Protein AF-A0A1X7TYD1-F1 (afdb_monomer_lite)

Secondary structure (DSSP, 8-state):
-HHHHHT-HHHHHHTT-TT--EEEEEPTTSS-EEEEE-TTSS-EEPPPHHHHHHHHHHHHHHHS-SSTTSSEEEEEE-PPPPBTTB-EEEEEEETTT--EEEEEES---HHHHHHHHHH-

Structure (mmCIF, N/CA/C/O backbone):
data_AF-A0A1X7TYD1-F1
#
_entry.id   AF-A0A1X7TYD1-F1
#
loop_
_atom_site.group_PDB
_atom_site.id
_atom_site.type_symbol
_atom_site.label_atom_id
_atom_site.label_alt_id
_atom_site.label_comp_id
_atom_site.label_asym_id
_atom_site.label_entity_id
_atom_site.label_seq_id
_atom_site.pdbx_PDB_ins_code
_atom_site.Cartn_x
_atom_site.Cartn_y
_atom_site.Cartn_z
_atom_site.occupancy
_atom_site.B_iso_or_equiv
_atom_site.auth_seq_id
_atom_site.auth_comp_id
_atom_site.auth_asym_id
_atom_site.auth_atom_id
_atom_site.pdbx_PDB_model_num
ATOM 1 N N . MET A 1 1 ? 13.329 -7.073 -20.274 1.00 73.50 1 MET A N 1
ATOM 2 C CA . MET A 1 1 ? 13.865 -5.697 -20.370 1.00 73.50 1 MET A CA 1
ATOM 3 C C . MET A 1 1 ? 15.158 -5.647 -21.181 1.00 73.50 1 MET A C 1
ATOM 5 O O . MET A 1 1 ? 15.128 -4.986 -22.203 1.00 73.50 1 MET A O 1
ATOM 9 N N . ALA A 1 2 ? 16.230 -6.367 -20.813 1.00 79.62 2 ALA A N 1
ATOM 10 C CA . ALA A 1 2 ? 17.501 -6.372 -21.568 1.00 79.62 2 ALA A CA 1
ATOM 11 C C . ALA A 1 2 ? 17.341 -6.786 -23.048 1.00 79.62 2 ALA A C 1
ATOM 13 O O . ALA A 1 2 ? 17.647 -6.007 -23.936 1.00 79.62 2 ALA A O 1
ATOM 14 N N . VAL A 1 3 ? 16.675 -7.916 -23.316 1.00 81.69 3 VAL A N 1
ATOM 15 C CA . VAL A 1 3 ? 16.327 -8.363 -24.688 1.00 81.69 3 VAL A CA 1
ATOM 16 C C . VAL A 1 3 ? 15.555 -7.299 -25.487 1.00 81.69 3 VAL A C 1
ATOM 18 O O . VAL A 1 3 ? 15.678 -7.190 -26.701 1.00 81.69 3 VAL A O 1
ATOM 21 N N . ALA A 1 4 ? 14.726 -6.504 -24.806 1.00 77.12 4 ALA A N 1
ATOM 22 C CA . ALA A 1 4 ? 13.932 -5.466 -25.454 1.00 77.12 4 ALA A CA 1
ATOM 23 C C . ALA A 1 4 ? 14.749 -4.204 -25.761 1.00 77.12 4 ALA A C 1
ATOM 25 O O . ALA A 1 4 ? 14.320 -3.422 -26.600 1.00 77.12 4 ALA A O 1
ATOM 26 N N . GLN A 1 5 ? 15.888 -3.995 -25.090 1.00 81.62 5 GLN A N 1
ATOM 27 C CA . GLN A 1 5 ? 16.837 -2.934 -25.421 1.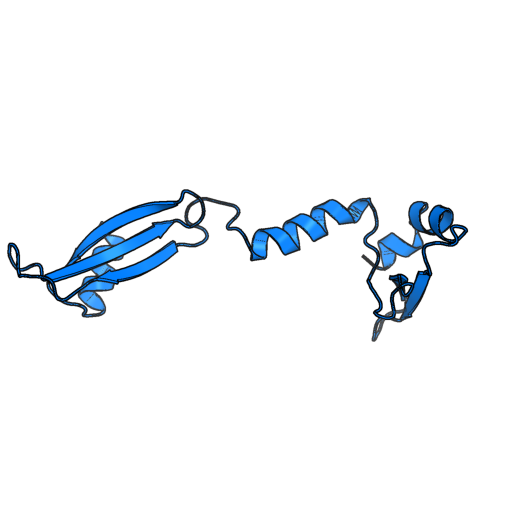00 81.62 5 GLN A CA 1
ATOM 28 C C . GLN A 1 5 ? 17.662 -3.290 -26.662 1.00 81.62 5 GLN A C 1
ATOM 30 O O . GLN A 1 5 ? 17.878 -2.411 -27.489 1.00 81.62 5 GLN A O 1
ATOM 35 N N . ASP A 1 6 ? 18.041 -4.560 -26.836 1.00 79.00 6 ASP A N 1
ATOM 36 C CA . ASP A 1 6 ? 18.852 -5.004 -27.983 1.00 79.00 6 ASP A CA 1
ATOM 37 C C . ASP A 1 6 ? 18.175 -4.738 -29.339 1.00 79.00 6 ASP A C 1
ATOM 39 O O . ASP A 1 6 ? 18.845 -4.450 -30.325 1.00 79.00 6 ASP A O 1
ATOM 43 N N . ASN A 1 7 ? 16.838 -4.749 -29.373 1.00 73.75 7 ASN A N 1
ATOM 44 C CA . ASN A 1 7 ? 16.030 -4.460 -30.563 1.00 73.75 7 ASN A CA 1
ATOM 45 C C . ASN A 1 7 ? 15.343 -3.079 -30.508 1.00 73.75 7 ASN A C 1
ATOM 47 O O . ASN A 1 7 ? 14.305 -2.867 -31.137 1.00 73.75 7 ASN A O 1
ATOM 51 N N . CYS A 1 8 ? 15.860 -2.143 -29.707 1.00 74.31 8 CYS A N 1
ATOM 52 C CA . CYS A 1 8 ? 15.221 -0.850 -29.468 1.00 74.31 8 CYS A CA 1
ATOM 53 C C . CYS A 1 8 ? 15.796 0.259 -30.362 1.00 74.31 8 CYS A C 1
ATOM 55 O O . CYS A 1 8 ? 16.836 0.837 -30.044 1.00 74.31 8 CYS A O 1
ATOM 57 N N . ASN A 1 9 ? 15.072 0.641 -31.422 1.00 77.69 9 ASN A N 1
ATOM 58 C CA . ASN A 1 9 ? 15.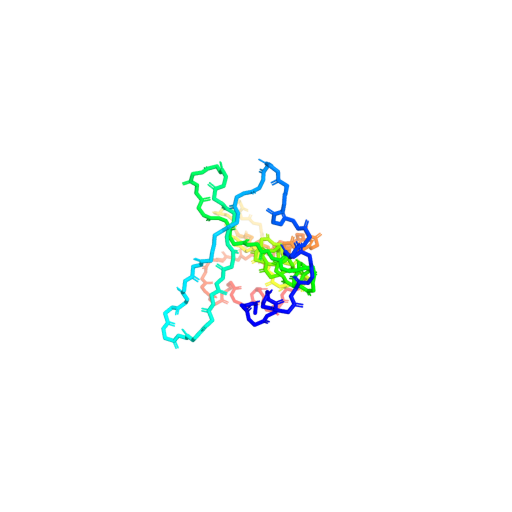462 1.756 -32.306 1.00 77.69 9 ASN A CA 1
ATOM 59 C C . ASN A 1 9 ? 15.670 3.081 -31.554 1.00 77.69 9 ASN A C 1
ATOM 61 O O . ASN A 1 9 ? 16.564 3.844 -31.895 1.00 77.69 9 ASN A O 1
ATOM 65 N N . PHE A 1 10 ? 14.911 3.313 -30.478 1.00 77.19 10 PHE A N 1
ATOM 66 C CA . PHE A 1 10 ? 15.059 4.494 -29.623 1.00 77.19 10 PHE A CA 1
ATOM 67 C C . PHE A 1 10 ? 16.474 4.624 -29.036 1.00 77.19 10 PHE A C 1
ATOM 69 O O . PHE A 1 10 ? 16.996 5.725 -28.934 1.00 77.19 10 PHE A O 1
ATOM 76 N N . LEU A 1 11 ? 17.122 3.511 -28.669 1.00 72.50 11 LEU A N 1
ATOM 77 C CA . LEU A 1 11 ? 18.495 3.572 -28.166 1.00 72.50 11 LEU A CA 1
ATOM 78 C C . LEU A 1 11 ? 19.485 3.892 -29.289 1.00 72.50 11 LEU A C 1
ATOM 80 O O . LEU A 1 11 ? 20.436 4.621 -29.049 1.00 72.50 11 LEU A O 1
ATOM 84 N N . LEU A 1 12 ? 19.244 3.407 -30.510 1.00 69.25 12 LEU A N 1
ATOM 85 C CA . LEU A 1 12 ? 20.080 3.720 -31.674 1.00 69.25 12 LEU A CA 1
ATOM 86 C C . LEU A 1 12 ? 19.993 5.202 -32.072 1.00 69.25 12 LEU A C 1
ATOM 88 O O . LEU A 1 12 ? 20.998 5.782 -32.472 1.00 69.25 12 LEU A O 1
ATOM 92 N N . GLU A 1 13 ? 18.814 5.810 -31.931 1.00 72.12 13 GLU A N 1
ATOM 93 C CA . GLU A 1 13 ? 18.565 7.227 -32.230 1.00 72.12 13 GLU A CA 1
ATOM 94 C C . GLU A 1 13 ? 19.132 8.185 -31.171 1.00 72.12 13 GLU A C 1
ATOM 96 O O . GLU A 1 13 ? 19.491 9.308 -31.508 1.00 72.12 13 GLU A O 1
ATOM 101 N N . GLU A 1 14 ? 19.249 7.753 -29.913 1.00 69.12 14 GLU A N 1
ATOM 102 C CA . GLU A 1 14 ? 19.705 8.584 -28.784 1.00 69.12 14 GLU A CA 1
ATOM 103 C C . GLU A 1 14 ? 21.228 8.541 -28.552 1.00 69.12 14 GLU A C 1
ATOM 105 O O . GLU A 1 14 ? 21.797 9.467 -27.975 1.00 69.12 14 GLU A O 1
ATOM 110 N N . LEU A 1 15 ? 21.921 7.505 -29.041 1.00 65.38 15 LEU A N 1
ATOM 111 C CA . LEU A 1 15 ? 23.391 7.396 -28.986 1.00 65.38 15 LEU A CA 1
ATOM 112 C C . LEU A 1 15 ? 24.176 8.608 -29.552 1.00 65.38 15 LEU A C 1
ATOM 114 O O . LEU A 1 15 ? 25.257 8.883 -29.029 1.00 65.38 15 LEU A O 1
ATOM 118 N N . PRO A 1 16 ? 23.709 9.339 -30.587 1.00 67.25 16 PRO A N 1
ATOM 119 C CA . PRO A 1 16 ? 24.403 10.512 -31.124 1.00 67.25 16 PRO A CA 1
ATOM 120 C C . PRO A 1 16 ? 24.223 11.803 -30.304 1.00 67.25 16 PRO A C 1
ATOM 122 O O . PRO A 1 16 ? 24.888 12.797 -30.599 1.00 67.25 16 PRO A O 1
ATOM 125 N N . HIS A 1 17 ? 23.312 11.848 -29.324 1.00 63.47 17 HIS A N 1
ATOM 126 C CA . HIS A 1 17 ? 22.974 13.092 -28.628 1.00 63.47 17 HIS A CA 1
ATOM 127 C C . HIS A 1 17 ? 23.938 13.395 -27.466 1.00 63.47 17 HIS A C 1
ATOM 129 O O . HIS A 1 17 ? 24.058 12.643 -26.505 1.00 63.47 17 HIS A O 1
ATOM 135 N N . HIS A 1 18 ? 24.587 14.566 -27.515 1.00 62.19 18 HIS A N 1
ATOM 136 C CA . HIS A 1 18 ? 25.629 15.004 -26.567 1.00 62.19 18 HIS A CA 1
ATOM 137 C C . HIS A 1 18 ? 25.201 15.138 -25.090 1.00 62.19 18 HIS A C 1
ATOM 139 O O . HIS A 1 18 ? 26.058 15.334 -24.230 1.00 62.19 18 HIS A O 1
ATOM 145 N N . SER A 1 19 ? 23.905 15.071 -24.776 1.00 72.38 19 SER A N 1
ATOM 146 C CA . SER A 1 19 ? 23.375 15.201 -23.411 1.00 72.38 19 SER A CA 1
ATOM 147 C C . SER A 1 19 ? 23.234 13.874 -22.660 1.00 72.38 19 SER A C 1
ATOM 149 O O . SER A 1 19 ? 23.012 13.889 -21.452 1.00 72.38 19 SER A O 1
ATOM 151 N N . LEU A 1 20 ? 23.338 12.738 -23.350 1.00 78.50 20 LEU A N 1
ATOM 152 C CA . LEU A 1 20 ? 23.076 11.408 -22.807 1.00 78.50 20 LEU A CA 1
ATOM 153 C C . LEU A 1 20 ? 24.301 10.523 -23.057 1.00 78.50 20 LEU A C 1
ATOM 155 O O . LEU A 1 20 ? 24.774 10.415 -24.184 1.00 78.50 20 LEU A O 1
ATOM 159 N N . PHE A 1 21 ? 24.831 9.886 -22.011 1.00 85.25 21 PHE A N 1
ATOM 160 C CA . PHE A 1 21 ? 25.984 8.995 -22.150 1.00 85.25 21 PHE A CA 1
ATOM 161 C C . PHE A 1 21 ? 25.536 7.572 -21.837 1.00 85.25 21 PHE A C 1
ATOM 163 O O . PHE A 1 21 ? 25.386 7.207 -20.673 1.00 85.25 21 PHE A O 1
ATOM 170 N N . LEU A 1 22 ? 25.261 6.784 -22.877 1.00 87.25 22 LEU A N 1
ATOM 171 C CA . LEU A 1 22 ? 24.771 5.415 -22.735 1.00 87.25 22 LEU A CA 1
ATOM 172 C C . LEU A 1 22 ? 25.926 4.425 -22.689 1.00 87.25 22 LEU A C 1
ATOM 174 O O . LEU A 1 22 ? 26.749 4.371 -23.599 1.00 87.25 22 LEU A O 1
ATOM 178 N N . HIS A 1 23 ? 25.940 3.593 -21.653 1.00 87.88 23 HIS A N 1
ATOM 179 C CA . HIS A 1 23 ? 26.920 2.531 -21.494 1.00 87.88 23 HIS A CA 1
ATOM 180 C C . HIS A 1 23 ? 26.224 1.189 -21.211 1.00 87.88 23 HIS A C 1
ATOM 182 O O . HIS A 1 23 ? 25.333 1.138 -20.355 1.00 87.88 23 HIS A O 1
ATOM 188 N N . PRO A 1 24 ? 26.601 0.093 -21.896 1.00 89.31 24 PRO A N 1
ATOM 189 C CA . PRO A 1 24 ? 26.064 -1.234 -21.620 1.00 89.31 24 PRO A CA 1
ATOM 190 C C . PRO A 1 24 ? 26.686 -1.828 -20.348 1.00 89.31 24 PRO A C 1
ATOM 192 O O . PRO A 1 24 ? 27.899 -1.794 -20.149 1.00 89.31 24 PRO A O 1
ATOM 195 N N . PHE A 1 25 ? 25.857 -2.408 -19.485 1.00 90.25 25 PHE A N 1
ATOM 196 C CA . PHE A 1 25 ? 26.270 -3.130 -18.282 1.00 90.25 25 PHE A CA 1
ATOM 197 C C . PHE A 1 25 ? 25.875 -4.605 -18.409 1.00 90.25 25 PHE A C 1
ATOM 199 O O . PHE A 1 25 ? 24.687 -4.893 -18.572 1.00 90.25 25 PHE A O 1
ATOM 206 N N . PRO A 1 26 ? 26.827 -5.554 -18.356 1.00 91.12 26 PRO A N 1
ATOM 207 C CA . PRO A 1 26 ? 26.520 -6.971 -18.501 1.00 91.12 26 PRO A CA 1
ATOM 208 C C . PRO A 1 26 ? 25.716 -7.469 -17.299 1.00 91.12 26 PRO A C 1
ATOM 210 O O . PRO A 1 26 ? 26.047 -7.182 -16.147 1.00 91.12 26 PRO A O 1
ATOM 213 N N . LEU A 1 27 ? 24.661 -8.236 -17.565 1.00 88.00 27 LEU A N 1
ATOM 214 C CA . LEU A 1 27 ? 23.886 -8.871 -16.508 1.00 88.00 27 LEU A CA 1
ATOM 215 C C . LEU A 1 27 ? 24.587 -10.147 -16.015 1.00 88.00 27 LEU A C 1
ATOM 217 O O . LEU A 1 27 ? 25.033 -10.951 -16.841 1.00 88.00 27 LEU A O 1
ATOM 221 N N . PRO A 1 28 ? 24.639 -10.391 -14.692 1.00 89.06 28 PRO A N 1
ATOM 222 C CA . PRO A 1 28 ? 25.173 -11.634 -14.148 1.00 89.06 28 PRO A CA 1
ATOM 223 C C . PRO A 1 28 ? 24.461 -12.851 -14.747 1.00 89.06 28 PRO A C 1
ATOM 225 O O . PRO A 1 28 ? 23.234 -12.884 -14.819 1.00 89.06 28 PRO A O 1
ATOM 228 N N . HIS A 1 29 ? 25.234 -13.857 -15.161 1.00 88.25 29 HIS A N 1
ATOM 229 C CA . HIS A 1 29 ? 24.727 -15.125 -15.706 1.00 88.25 29 HIS A CA 1
ATOM 230 C C . HIS A 1 29 ? 23.861 -15.003 -16.973 1.00 88.25 29 HIS A C 1
ATOM 232 O O . HIS A 1 29 ? 23.076 -15.902 -17.269 1.00 88.25 29 HIS A O 1
ATOM 238 N N . SER A 1 30 ? 24.008 -13.925 -17.748 1.00 86.62 30 SER A N 1
ATOM 239 C CA . SER A 1 30 ? 23.321 -13.777 -19.031 1.00 86.62 30 SER A CA 1
ATOM 240 C C . SER A 1 30 ? 24.257 -13.244 -20.117 1.00 86.62 30 SER A C 1
ATOM 242 O O . SER A 1 30 ? 25.243 -12.574 -19.826 1.00 86.62 30 SER A O 1
ATOM 244 N N . THR A 1 31 ? 23.920 -13.501 -21.379 1.00 88.38 31 THR A N 1
ATOM 245 C CA . THR A 1 31 ? 24.608 -12.919 -22.545 1.00 88.38 31 THR A CA 1
ATOM 246 C C . THR A 1 31 ? 24.132 -11.505 -22.883 1.00 88.38 31 THR A C 1
ATOM 248 O O . THR A 1 31 ? 24.602 -10.929 -23.858 1.00 88.38 31 THR A O 1
ATOM 251 N N . HIS A 1 32 ? 23.182 -10.960 -22.121 1.00 88.19 32 HIS A N 1
ATOM 252 C CA . HIS A 1 32 ? 22.536 -9.684 -22.406 1.00 88.19 32 HIS A CA 1
ATOM 253 C C . HIS A 1 32 ? 23.110 -8.581 -21.514 1.00 88.19 32 HIS A C 1
ATOM 255 O O . HIS A 1 32 ? 23.482 -8.809 -20.357 1.00 88.19 32 HIS A O 1
ATOM 261 N N . SER A 1 33 ? 23.136 -7.362 -22.043 1.00 89.31 33 SER A N 1
ATOM 262 C CA . SER A 1 33 ? 23.493 -6.159 -21.293 1.00 89.31 33 SER A CA 1
ATOM 263 C C . SER A 1 33 ? 22.283 -5.261 -21.088 1.00 89.31 33 SER A C 1
ATOM 265 O O . SER A 1 33 ? 21.348 -5.280 -21.884 1.00 89.31 33 SER A O 1
ATOM 267 N N . ILE A 1 34 ? 22.314 -4.452 -20.031 1.00 89.62 34 ILE A N 1
ATOM 268 C CA . ILE A 1 34 ? 21.386 -3.339 -19.859 1.00 89.62 34 ILE A CA 1
ATOM 269 C C . ILE A 1 34 ? 22.099 -2.034 -20.192 1.00 89.62 34 ILE A C 1
ATOM 271 O O . ILE A 1 34 ? 23.150 -1.740 -19.629 1.00 89.62 34 ILE A O 1
ATOM 275 N N . PHE A 1 35 ? 21.516 -1.229 -21.073 1.00 90.75 35 PHE A N 1
ATOM 276 C CA . PHE A 1 35 ? 21.972 0.133 -21.319 1.00 90.75 35 PHE A CA 1
ATOM 277 C C . PHE A 1 35 ? 21.573 1.044 -20.161 1.00 90.75 35 PHE A C 1
ATOM 279 O O . PHE A 1 35 ? 20.394 1.126 -19.793 1.00 90.75 35 PHE A O 1
ATOM 286 N N . CYS A 1 36 ? 22.563 1.749 -19.623 1.00 90.75 36 CYS A N 1
ATOM 287 C CA . CYS A 1 36 ? 22.399 2.740 -18.573 1.00 90.75 36 CYS A CA 1
ATOM 288 C C . CYS A 1 36 ? 22.912 4.103 -19.040 1.00 90.75 36 CYS A C 1
ATOM 290 O O . CYS A 1 36 ? 23.984 4.189 -19.634 1.00 90.75 36 CYS A O 1
ATOM 292 N N . ASP A 1 37 ? 22.184 5.165 -18.709 1.00 89.81 37 ASP A N 1
ATOM 293 C CA . ASP A 1 37 ? 22.685 6.533 -18.775 1.00 89.81 37 ASP A CA 1
ATOM 294 C C . ASP A 1 37 ? 23.616 6.793 -17.585 1.00 89.81 37 ASP A C 1
ATOM 296 O O . ASP A 1 37 ? 23.250 6.580 -16.429 1.00 89.81 37 ASP A O 1
ATOM 300 N N . VAL A 1 38 ? 24.830 7.241 -17.871 1.00 89.06 38 VAL A N 1
ATOM 301 C CA . VAL A 1 38 ? 25.886 7.532 -16.889 1.00 89.06 38 VAL A CA 1
ATOM 302 C C . VAL A 1 38 ? 26.283 9.011 -16.888 1.00 89.06 38 VAL A C 1
ATOM 304 O O . VAL A 1 38 ? 27.209 9.403 -16.179 1.00 89.06 38 VAL A O 1
ATOM 307 N N . SER A 1 39 ? 25.550 9.858 -17.617 1.00 87.25 39 SER A N 1
ATOM 308 C CA . SER A 1 39 ? 25.831 11.293 -17.762 1.00 87.25 39 SER A CA 1
ATOM 309 C C . SER A 1 39 ? 25.948 12.057 -16.434 1.00 87.25 39 SER A C 1
ATOM 311 O O . SER A 1 39 ? 26.676 13.043 -16.370 1.00 87.25 39 SER A O 1
ATOM 313 N N . HIS A 1 40 ? 25.269 11.627 -15.358 1.00 83.31 40 HIS A N 1
ATOM 314 C CA . HIS A 1 40 ? 25.321 12.310 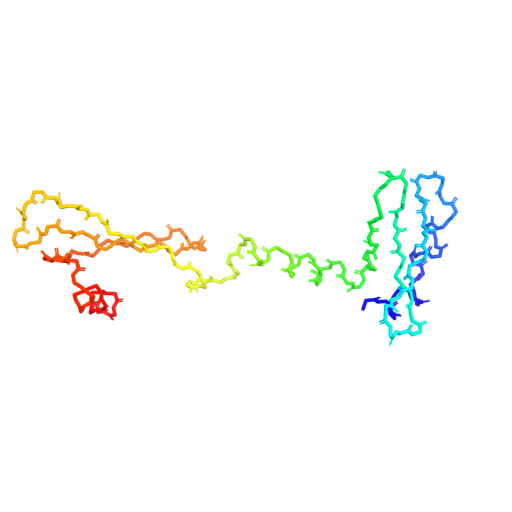-14.050 1.00 83.31 40 HIS A CA 1
ATOM 315 C C . HIS A 1 40 ? 26.018 11.478 -12.952 1.00 83.31 40 HIS A C 1
ATOM 317 O O . HIS A 1 40 ? 25.618 11.525 -11.788 1.00 83.31 40 HIS A O 1
ATOM 323 N N . GLY A 1 41 ? 27.009 10.653 -13.303 1.00 83.12 41 GLY A N 1
ATOM 324 C CA . GLY A 1 41 ? 27.879 9.951 -12.342 1.00 83.12 41 GLY A CA 1
ATOM 325 C C . GLY A 1 41 ? 27.261 8.749 -11.611 1.00 83.12 41 GLY A C 1
ATOM 326 O O . GLY A 1 41 ? 27.982 7.992 -10.969 1.00 83.12 41 GLY A O 1
ATOM 327 N N . THR A 1 42 ? 25.951 8.528 -11.738 1.00 87.75 42 THR A N 1
ATOM 328 C CA . THR A 1 42 ? 25.251 7.323 -11.265 1.00 87.75 42 THR A CA 1
ATOM 329 C C . THR A 1 42 ? 24.616 6.601 -12.455 1.00 87.75 42 THR A C 1
ATOM 331 O O . THR A 1 42 ? 23.858 7.239 -13.191 1.00 87.75 42 THR A O 1
ATOM 334 N N . PRO A 1 43 ? 24.901 5.300 -12.672 1.00 90.62 43 PRO A N 1
ATOM 335 C CA . PRO A 1 43 ? 24.277 4.539 -13.750 1.00 90.62 43 PRO A CA 1
ATOM 336 C C . PRO A 1 43 ? 22.759 4.438 -13.560 1.00 90.62 43 PRO A C 1
ATOM 338 O O . PRO A 1 43 ? 22.285 3.927 -12.546 1.00 90.62 43 PRO A O 1
ATOM 341 N N . ARG A 1 44 ? 21.995 4.902 -14.551 1.00 90.25 44 ARG A N 1
ATOM 342 C CA . ARG A 1 44 ? 20.529 4.841 -14.587 1.00 90.25 44 ARG A CA 1
ATOM 343 C C . ARG A 1 44 ? 20.063 3.944 -15.731 1.00 90.25 44 ARG A C 1
ATOM 345 O O . ARG A 1 44 ? 20.219 4.338 -16.886 1.00 90.25 44 ARG A O 1
ATOM 352 N N . PRO A 1 45 ? 19.478 2.767 -15.453 1.00 91.19 45 PRO A N 1
ATOM 353 C CA . PRO A 1 45 ? 18.941 1.897 -16.494 1.00 91.19 45 PRO A CA 1
ATOM 354 C C . PRO A 1 45 ? 17.913 2.622 -17.366 1.00 91.19 45 PRO A C 1
ATOM 356 O O . PRO A 1 45 ? 16.957 3.209 -16.855 1.00 91.19 45 PRO A O 1
ATOM 359 N N . VAL A 1 46 ? 18.085 2.567 -18.686 1.00 89.44 46 VAL A N 1
ATOM 360 C CA . VAL A 1 46 ? 17.147 3.193 -19.624 1.00 89.44 46 VAL A CA 1
ATOM 361 C C . VAL A 1 46 ? 15.992 2.245 -19.906 1.00 89.44 46 VAL A C 1
ATOM 363 O O . VAL A 1 46 ? 16.189 1.130 -20.370 1.00 89.44 46 VAL A O 1
ATOM 366 N N . VAL A 1 47 ? 14.755 2.672 -19.683 1.00 90.44 47 VAL A N 1
ATOM 367 C CA . VAL A 1 47 ? 13.592 1.818 -19.956 1.00 90.44 47 VAL A CA 1
ATOM 368 C C . VAL A 1 47 ? 13.140 1.992 -21.417 1.00 90.44 47 VAL A C 1
ATOM 370 O O . VAL A 1 47 ? 12.765 3.111 -21.796 1.00 90.44 47 VAL A O 1
ATOM 373 N N . PRO A 1 48 ? 13.126 0.921 -22.246 1.00 89.25 48 PRO A N 1
ATOM 374 C CA . PRO A 1 48 ? 12.570 0.971 -23.601 1.00 89.25 48 PRO A CA 1
ATOM 375 C C . PRO A 1 48 ? 11.131 1.492 -23.611 1.00 89.25 48 PRO A C 1
ATOM 377 O O . PRO A 1 48 ? 10.382 1.162 -22.687 1.00 89.25 48 PRO A O 1
ATOM 380 N N . PRO A 1 49 ? 10.688 2.223 -24.654 1.00 87.50 49 PRO A N 1
ATOM 381 C CA . PRO A 1 49 ? 9.320 2.740 -24.742 1.00 87.50 49 PRO A CA 1
ATOM 382 C C . PRO A 1 49 ? 8.238 1.683 -24.476 1.00 87.50 49 PRO A C 1
ATOM 384 O O . PRO A 1 49 ? 7.295 1.947 -23.734 1.00 87.50 49 PRO A O 1
ATOM 387 N N . THR A 1 50 ? 8.434 0.463 -24.983 1.00 88.00 50 THR A N 1
ATOM 388 C CA . THR A 1 50 ? 7.539 -0.691 -24.785 1.00 88.00 50 THR A CA 1
ATOM 389 C C . THR A 1 50 ? 7.393 -1.123 -23.322 1.00 88.00 50 THR A C 1
ATOM 391 O O . THR A 1 50 ? 6.366 -1.683 -22.954 1.00 88.00 50 THR A O 1
ATOM 394 N N . PHE A 1 51 ? 8.383 -0.840 -22.471 1.00 89.06 51 PHE A N 1
ATOM 395 C CA . PHE A 1 51 ? 8.393 -1.198 -21.049 1.00 89.06 51 PHE A CA 1
ATOM 396 C C . PHE A 1 51 ? 8.130 -0.014 -20.114 1.00 89.06 51 PHE A C 1
ATOM 398 O O . PHE A 1 51 ? 7.914 -0.240 -18.926 1.00 89.06 51 PHE A O 1
ATOM 405 N N . ARG A 1 52 ? 8.120 1.236 -20.605 1.00 91.12 52 ARG A N 1
ATOM 406 C CA . ARG A 1 52 ? 7.963 2.431 -19.749 1.00 91.12 52 ARG A CA 1
ATOM 407 C C . ARG A 1 52 ? 6.704 2.364 -18.898 1.00 91.12 52 ARG A C 1
ATOM 409 O O . ARG A 1 52 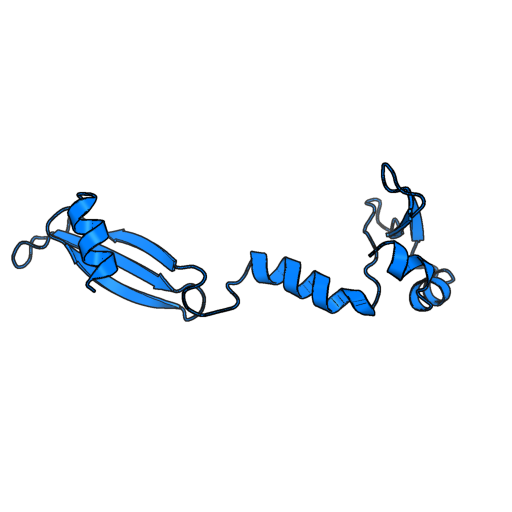? 6.774 2.627 -17.703 1.00 91.12 52 ARG A O 1
ATOM 416 N N . ARG A 1 53 ? 5.579 1.970 -19.501 1.00 90.25 53 ARG A N 1
ATOM 417 C CA . ARG A 1 53 ? 4.307 1.851 -18.785 1.00 90.25 53 ARG A CA 1
ATOM 418 C C . ARG A 1 53 ? 4.353 0.747 -17.731 1.00 90.25 53 ARG A C 1
ATOM 420 O O . ARG A 1 53 ? 4.053 1.017 -16.580 1.00 90.25 53 ARG A O 1
ATOM 427 N N . ALA A 1 54 ? 4.830 -0.442 -18.097 1.00 90.31 54 ALA A N 1
ATOM 428 C CA . ALA A 1 54 ? 4.942 -1.569 -17.172 1.00 90.31 54 ALA A CA 1
ATOM 429 C C . ALA A 1 54 ? 5.865 -1.270 -15.979 1.00 90.31 54 ALA A C 1
ATOM 431 O O . ALA A 1 54 ? 5.539 -1.616 -14.851 1.00 90.31 54 ALA A O 1
ATOM 432 N N . VAL A 1 55 ? 7.003 -0.603 -16.208 1.00 89.81 55 VAL A N 1
ATOM 433 C CA . VAL A 1 55 ? 7.910 -0.187 -15.126 1.00 89.81 55 VAL A CA 1
ATOM 434 C C . VAL A 1 55 ? 7.276 0.900 -14.262 1.00 89.81 55 VAL A C 1
ATOM 436 O O . VAL A 1 55 ? 7.399 0.839 -13.044 1.00 89.81 55 VAL A O 1
ATOM 439 N N . PHE A 1 56 ? 6.593 1.876 -14.869 1.00 88.25 56 PHE A N 1
ATOM 440 C CA . PHE A 1 56 ? 5.872 2.902 -14.119 1.00 88.25 56 PHE A CA 1
ATOM 441 C C . PHE A 1 56 ? 4.807 2.277 -13.221 1.00 88.25 56 PHE A C 1
ATOM 443 O O . PHE A 1 56 ? 4.836 2.523 -12.025 1.00 88.25 56 PHE A O 1
ATOM 450 N N . ASP A 1 57 ? 3.924 1.442 -13.770 1.00 84.94 57 ASP A N 1
ATOM 451 C CA . ASP A 1 57 ? 2.851 0.801 -13.008 1.00 84.94 57 ASP A CA 1
ATOM 452 C C . ASP A 1 57 ? 3.439 -0.093 -11.897 1.00 84.94 57 ASP A C 1
ATOM 454 O O . ASP A 1 57 ? 3.017 -0.003 -10.749 1.00 84.94 57 ASP A O 1
ATOM 458 N N . ALA A 1 58 ? 4.502 -0.856 -12.185 1.00 85.56 58 ALA A N 1
ATOM 459 C CA . ALA A 1 58 ? 5.174 -1.694 -11.189 1.00 85.56 58 ALA A CA 1
ATOM 460 C C . ALA A 1 58 ? 5.840 -0.906 -10.052 1.00 85.56 58 ALA A C 1
ATOM 462 O O . ALA A 1 58 ? 5.948 -1.429 -8.953 1.00 85.56 58 ALA A O 1
ATOM 463 N N . LEU A 1 59 ? 6.318 0.319 -10.290 1.00 85.44 59 LEU A N 1
ATOM 464 C CA . LEU A 1 59 ? 6.900 1.170 -9.244 1.00 85.44 59 LEU A CA 1
ATOM 465 C C . LEU A 1 59 ? 5.834 2.010 -8.529 1.00 85.44 59 LEU A C 1
ATOM 467 O O . LEU A 1 59 ? 5.925 2.242 -7.323 1.00 85.44 59 LEU A O 1
ATOM 471 N N . HIS A 1 60 ? 4.827 2.469 -9.267 1.00 80.88 60 HIS A N 1
ATOM 472 C CA . HIS A 1 60 ? 3.750 3.307 -8.759 1.00 80.88 60 HIS A CA 1
ATOM 473 C C . HIS A 1 60 ? 2.786 2.514 -7.873 1.00 80.88 60 HIS A C 1
ATOM 475 O O . HIS A 1 60 ? 2.473 2.984 -6.778 1.00 80.88 60 HIS A O 1
ATOM 481 N N . GLY A 1 61 ? 2.413 1.295 -8.279 1.00 70.81 61 GLY A N 1
ATOM 482 C CA . GLY A 1 61 ? 1.554 0.392 -7.504 1.00 70.81 61 GLY A CA 1
ATOM 483 C C . GLY A 1 61 ? 2.168 -0.037 -6.165 1.00 70.81 61 GLY A C 1
ATOM 484 O O . GLY A 1 61 ? 1.461 -0.323 -5.206 1.00 70.81 61 GLY A O 1
ATOM 485 N N . LEU A 1 62 ? 3.500 0.020 -6.018 1.00 74.50 62 LEU A N 1
ATOM 486 C CA . LEU A 1 62 ? 4.135 -0.165 -4.701 1.00 74.50 62 LEU A CA 1
ATOM 487 C C . LEU A 1 62 ? 3.809 0.982 -3.736 1.00 74.50 62 LEU A C 1
ATOM 489 O O . LEU A 1 62 ? 3.785 0.796 -2.521 1.00 74.50 62 LEU A O 1
ATOM 493 N N . SER A 1 63 ? 3.605 2.188 -4.265 1.00 73.69 63 SER A N 1
ATOM 494 C CA . SER A 1 63 ? 3.401 3.400 -3.469 1.00 73.69 63 SER A CA 1
ATOM 495 C C . SER A 1 63 ? 1.930 3.759 -3.295 1.00 73.69 63 SER A C 1
ATOM 497 O O . SER A 1 63 ? 1.594 4.440 -2.321 1.00 73.69 63 SER A O 1
ATOM 499 N N . HIS A 1 64 ? 1.047 3.297 -4.178 1.00 71.88 64 HIS A N 1
ATOM 500 C CA . HIS A 1 64 ? -0.385 3.585 -4.170 1.00 71.88 64 HIS A CA 1
ATOM 501 C C . HIS A 1 64 ? -1.166 2.282 -4.350 1.00 71.88 64 HIS A C 1
ATOM 503 O O . HIS A 1 64 ? -0.844 1.539 -5.264 1.00 71.88 64 HIS A O 1
ATOM 509 N N . PRO A 1 65 ? -2.165 1.984 -3.498 1.00 78.81 65 PRO A N 1
ATOM 510 C CA . PRO A 1 65 ? -2.995 0.809 -3.714 1.00 78.81 65 PRO A CA 1
ATOM 511 C C . PRO A 1 65 ? -3.773 1.027 -5.012 1.00 78.81 65 PRO A C 1
ATOM 513 O O . PRO A 1 65 ? -4.356 2.096 -5.196 1.00 78.81 65 PRO A O 1
ATOM 516 N N . ASP A 1 66 ? -3.779 0.042 -5.901 1.00 81.94 66 ASP A N 1
ATOM 517 C CA . ASP A 1 66 ? -4.390 0.183 -7.230 1.00 81.94 66 ASP A CA 1
ATOM 518 C C . ASP A 1 66 ? -5.889 -0.170 -7.227 1.00 81.94 66 ASP A C 1
ATOM 520 O O . ASP A 1 66 ? -6.587 -0.013 -8.232 1.00 81.94 66 ASP A O 1
ATOM 524 N N . SER A 1 67 ? -6.416 -0.638 -6.089 1.00 87.38 67 SER A N 1
ATOM 525 C CA . SER A 1 67 ? -7.828 -0.980 -5.926 1.00 87.38 67 SER A CA 1
ATOM 526 C C . SER A 1 67 ? -8.340 -0.775 -4.495 1.00 87.38 67 SER A C 1
ATOM 528 O O . SER A 1 67 ? -7.575 -0.566 -3.552 1.00 87.38 67 SER A O 1
ATOM 530 N N . ARG A 1 68 ? -9.671 -0.805 -4.338 1.00 90.25 68 ARG A N 1
ATOM 531 C CA . ARG A 1 68 ? -10.345 -0.715 -3.032 1.00 90.25 68 ARG A CA 1
ATOM 532 C C . ARG A 1 68 ? -9.946 -1.904 -2.161 1.00 90.25 68 ARG A C 1
ATOM 534 O O . ARG A 1 68 ? -9.982 -3.029 -2.648 1.00 90.25 68 ARG A O 1
ATOM 541 N N . PHE A 1 69 ? -9.656 -1.654 -0.886 1.00 89.00 69 PHE A N 1
ATOM 542 C CA . PHE A 1 69 ? -9.310 -2.676 0.111 1.00 89.00 69 PHE A CA 1
ATOM 543 C C . PHE A 1 69 ? -8.001 -3.439 -0.150 1.00 89.00 69 PHE A C 1
ATOM 545 O O . PHE A 1 69 ? -7.711 -4.400 0.555 1.00 89.00 69 PHE A O 1
ATOM 552 N N . ASP A 1 70 ? -7.179 -2.992 -1.102 1.00 90.56 70 ASP A N 1
ATOM 553 C CA . ASP A 1 70 ? -5.839 -3.545 -1.339 1.00 90.56 70 ASP A CA 1
ATOM 554 C C . ASP A 1 70 ? -4.888 -3.242 -0.163 1.00 90.56 70 ASP A C 1
ATOM 556 O O . ASP A 1 70 ? -4.091 -4.074 0.260 1.00 90.56 70 ASP A O 1
ATOM 560 N N . HIS A 1 71 ? -5.046 -2.064 0.450 1.00 91.06 71 HIS A N 1
ATOM 561 C CA . HIS A 1 71 ? -4.381 -1.703 1.699 1.00 91.06 71 HIS A CA 1
ATOM 562 C C . HIS A 1 71 ? -5.339 -0.985 2.647 1.00 91.06 71 HIS A C 1
ATOM 564 O O . HIS A 1 71 ? -5.839 0.100 2.339 1.00 91.06 71 HIS A O 1
ATOM 570 N N . VAL A 1 72 ? -5.510 -1.553 3.842 1.00 93.38 72 VAL A N 1
ATOM 571 C CA . VAL A 1 72 ? -6.275 -0.956 4.940 1.00 93.38 72 VAL A CA 1
ATOM 572 C C . VAL A 1 72 ? -5.331 -0.613 6.087 1.00 93.38 72 VAL A C 1
ATOM 574 O O . VAL A 1 72 ? -4.584 -1.456 6.579 1.00 93.38 72 VAL A O 1
ATOM 577 N N . ASN A 1 73 ? -5.371 0.642 6.519 1.00 95.06 73 ASN A N 1
ATOM 578 C CA . ASN A 1 73 ? -4.706 1.104 7.727 1.00 95.06 73 ASN A CA 1
ATOM 579 C C . ASN A 1 73 ? -5.664 0.913 8.904 1.00 95.06 73 ASN A C 1
ATOM 581 O O . ASN A 1 73 ? -6.695 1.580 8.949 1.00 95.06 73 ASN A O 1
ATOM 585 N N . ALA A 1 74 ? -5.327 0.026 9.837 1.00 96.06 74 ALA A N 1
ATOM 586 C CA . ALA A 1 74 ? -6.111 -0.202 11.045 1.00 96.06 74 ALA A CA 1
ATOM 587 C C . ALA A 1 74 ? -5.357 0.280 12.289 1.00 96.06 74 ALA A C 1
ATOM 589 O O . ALA A 1 74 ? -4.142 0.097 12.379 1.00 96.06 74 ALA A O 1
ATOM 590 N N . ASP A 1 75 ? -6.073 0.879 13.236 1.00 97.44 75 ASP A N 1
ATOM 591 C CA . ASP A 1 75 ? -5.524 1.328 14.515 1.00 97.44 75 ASP A CA 1
ATOM 592 C C . ASP A 1 75 ? -6.564 1.214 15.641 1.00 97.44 75 ASP A C 1
ATOM 594 O O . ASP A 1 75 ? -7.763 1.077 15.396 1.00 97.44 75 ASP A O 1
ATOM 598 N N . ILE A 1 76 ? -6.113 1.248 16.894 1.00 97.75 76 ILE A N 1
ATOM 599 C CA . ILE A 1 76 ? -6.979 1.216 18.073 1.00 97.75 76 ILE A CA 1
ATOM 600 C C . ILE A 1 76 ? -6.872 2.544 18.814 1.00 97.75 76 ILE A C 1
ATOM 602 O O . ILE A 1 76 ? -5.817 2.918 19.318 1.00 97.75 76 ILE A O 1
ATOM 606 N N . VAL A 1 77 ? -8.006 3.221 18.973 1.00 97.56 77 VAL A N 1
ATOM 607 C CA . VAL A 1 77 ? -8.115 4.439 19.777 1.00 97.56 77 VAL A CA 1
ATOM 608 C C . VAL A 1 77 ? -8.654 4.090 21.159 1.00 97.56 77 VAL A C 1
ATOM 610 O O . VAL A 1 77 ? -9.723 3.495 21.277 1.00 97.56 77 VAL A O 1
ATOM 613 N N . GLY A 1 78 ? -7.956 4.503 22.217 1.00 95.69 78 GLY A N 1
ATOM 614 C CA . GLY A 1 78 ? -8.446 4.428 23.593 1.00 95.69 78 GLY A CA 1
ATOM 615 C C . GLY A 1 78 ? -7.342 4.188 24.629 1.00 95.69 78 GLY A C 1
ATOM 616 O O . GLY A 1 78 ? -6.166 4.132 24.273 1.00 95.69 78 GLY A O 1
ATOM 617 N N . PRO A 1 79 ? -7.708 4.043 25.916 1.00 95.31 79 PRO A N 1
ATOM 618 C CA . PRO A 1 79 ? -9.077 4.005 26.435 1.00 95.31 79 PRO A CA 1
ATOM 619 C C . PRO A 1 79 ? -9.751 5.387 26.475 1.00 95.31 79 PRO A C 1
ATOM 621 O O . PRO A 1 79 ? -9.181 6.367 26.946 1.00 95.31 79 PRO A O 1
ATOM 624 N N . LEU A 1 80 ? -10.992 5.447 26.002 1.00 96.06 80 LEU A N 1
ATOM 625 C CA . LEU A 1 80 ? -11.884 6.604 26.040 1.00 96.06 80 LEU A CA 1
ATOM 626 C C . LEU A 1 80 ? -12.803 6.541 27.276 1.00 96.06 80 LEU A C 1
ATOM 628 O O . LEU A 1 80 ? -12.943 5.470 27.884 1.00 96.06 80 LEU A O 1
ATOM 632 N N . PRO A 1 81 ? -13.458 7.657 27.659 1.00 97.12 81 PRO A N 1
ATOM 633 C CA . PRO A 1 81 ? -14.513 7.623 28.664 1.00 97.12 81 PRO A CA 1
ATOM 634 C C . PRO A 1 81 ? -15.545 6.538 28.322 1.00 97.12 81 PRO A C 1
ATOM 636 O O . PRO A 1 81 ? -16.004 6.483 27.179 1.00 97.12 81 PRO A O 1
ATOM 639 N N . PRO A 1 82 ? -15.897 5.656 29.273 1.00 93.31 82 PRO A N 1
ATOM 640 C CA . PRO A 1 82 ? -16.766 4.530 28.984 1.00 93.31 82 PRO A CA 1
ATOM 641 C C . PRO A 1 82 ? -18.152 5.012 28.567 1.00 93.31 82 PRO A C 1
ATOM 643 O O . PRO A 1 82 ? -18.799 5.778 29.281 1.00 93.31 82 PRO A O 1
ATOM 646 N N . PHE A 1 83 ? -18.630 4.496 27.440 1.00 92.00 83 PHE A N 1
ATOM 647 C CA . PHE A 1 83 ? -19.987 4.717 26.965 1.00 92.00 83 PHE A CA 1
ATOM 648 C C . PHE A 1 83 ? -20.610 3.368 26.619 1.00 92.00 83 PHE A C 1
ATOM 650 O O . PHE A 1 83 ? -20.113 2.648 25.761 1.00 92.00 83 PHE A O 1
ATOM 657 N N . GLN A 1 84 ? -21.671 2.992 27.338 1.00 93.75 84 GLN A N 1
ATOM 658 C CA . GLN A 1 84 ? -22.360 1.701 27.169 1.00 93.75 84 GLN A CA 1
ATOM 659 C C . GLN A 1 84 ? -21.435 0.465 27.232 1.00 93.75 84 GLN A C 1
ATOM 661 O O . GLN A 1 84 ? -21.677 -0.538 26.574 1.00 93.75 84 GLN A O 1
ATOM 666 N N . GLY A 1 85 ? -20.361 0.527 28.026 1.00 92.75 85 GLY A N 1
ATOM 667 C CA . GLY A 1 85 ? -19.387 -0.566 28.148 1.00 92.75 85 GLY A CA 1
ATOM 668 C C . GLY A 1 85 ? -18.283 -0.571 27.083 1.00 92.75 85 GLY A C 1
ATOM 669 O O . GLY A 1 85 ? -17.309 -1.304 27.238 1.00 92.75 85 GLY A O 1
ATOM 670 N N . TYR A 1 86 ? -18.369 0.290 26.067 1.00 95.88 86 TYR A N 1
ATOM 671 C CA . TYR A 1 86 ? -17.318 0.491 25.073 1.00 95.88 86 TYR A CA 1
ATOM 672 C C . TYR A 1 86 ? -16.307 1.532 25.556 1.00 95.88 86 TYR A C 1
ATOM 674 O O . TYR A 1 86 ? -16.674 2.565 26.123 1.00 95.88 86 TYR A O 1
ATOM 682 N N . ARG A 1 87 ? -15.020 1.240 25.354 1.00 97.12 87 ARG A N 1
ATOM 683 C CA . ARG A 1 87 ? -13.894 2.100 25.767 1.00 97.12 87 ARG A CA 1
ATOM 684 C C . ARG A 1 87 ? -12.846 2.288 24.682 1.00 97.12 87 ARG A C 1
ATOM 686 O O . ARG A 1 87 ? -11.958 3.115 24.852 1.00 97.12 87 ARG A O 1
ATOM 693 N N . TYR A 1 88 ? -12.931 1.536 23.597 1.00 97.88 88 TYR A N 1
ATOM 694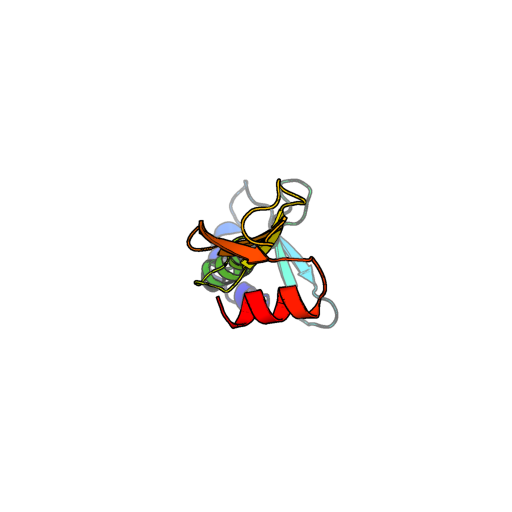 C CA . TYR A 1 88 ? -11.984 1.592 22.499 1.00 97.88 88 TYR A CA 1
ATOM 695 C C . TYR A 1 88 ? -12.738 1.716 21.178 1.00 97.88 88 TYR A C 1
ATOM 697 O O . TYR A 1 88 ? -13.906 1.336 21.091 1.00 97.88 88 TYR A O 1
ATOM 705 N N . LEU A 1 89 ? -12.071 2.241 20.158 1.00 97.31 89 LEU A N 1
ATOM 706 C CA . LEU A 1 89 ? -12.536 2.208 18.775 1.00 97.31 89 LEU A CA 1
ATOM 707 C C . LEU A 1 89 ? -11.481 1.491 17.937 1.00 97.31 89 LEU A C 1
ATOM 709 O O . LEU A 1 89 ? -10.313 1.870 17.992 1.00 97.31 89 LEU A O 1
ATOM 713 N N . LEU A 1 90 ? -11.884 0.491 17.160 1.00 97.81 90 LEU A N 1
ATOM 714 C CA . LEU A 1 90 ? -11.093 0.007 16.036 1.00 97.81 90 LEU A CA 1
ATOM 715 C C . LEU A 1 90 ? -11.355 0.951 14.871 1.00 97.81 90 LEU A C 1
ATOM 717 O O . LEU A 1 90 ? -12.481 1.036 14.387 1.00 97.81 90 LEU A O 1
ATOM 721 N N . THR A 1 91 ? -10.337 1.679 14.440 1.00 97.44 91 THR A N 1
ATOM 722 C CA . THR A 1 91 ? -10.410 2.509 13.245 1.00 97.44 91 THR A CA 1
ATOM 723 C C . THR A 1 91 ? -9.803 1.748 12.078 1.00 97.44 91 THR A C 1
ATOM 725 O O . THR A 1 91 ? -8.769 1.105 12.218 1.00 97.44 91 THR A O 1
ATOM 728 N N . CYS A 1 92 ? -10.464 1.785 10.929 1.00 96.88 92 CYS A N 1
ATOM 729 C CA . CYS A 1 92 ? -10.012 1.185 9.681 1.00 96.88 92 CYS A CA 1
ATOM 730 C C . CYS A 1 92 ? -10.148 2.228 8.576 1.00 96.88 92 CYS A C 1
ATOM 732 O O . CYS A 1 92 ? -11.184 2.873 8.449 1.00 96.88 92 CYS A O 1
ATOM 734 N N . ILE A 1 93 ? -9.096 2.428 7.787 1.00 96.38 93 ILE A N 1
ATOM 735 C CA . ILE A 1 93 ? -9.104 3.368 6.668 1.00 96.38 93 ILE A CA 1
ATOM 736 C C . ILE A 1 93 ? -8.614 2.646 5.420 1.00 96.38 93 ILE A C 1
ATOM 738 O O . ILE A 1 93 ? -7.453 2.239 5.355 1.00 96.38 93 ILE A O 1
ATOM 742 N N . ASP A 1 94 ? -9.474 2.531 4.408 1.00 94.38 94 ASP A N 1
ATOM 743 C CA . ASP A 1 94 ? -9.052 2.065 3.086 1.00 94.38 94 ASP A CA 1
ATOM 744 C C . ASP A 1 94 ? -8.170 3.134 2.429 1.00 94.38 94 ASP A C 1
ATOM 746 O O . ASP A 1 94 ? -8.604 4.261 2.176 1.00 94.38 94 ASP A O 1
ATOM 750 N N . ARG A 1 95 ? -6.908 2.799 2.149 1.00 90.56 95 ARG A N 1
ATOM 751 C CA . ARG A 1 95 ? -5.917 3.761 1.648 1.00 90.56 95 ARG A CA 1
ATOM 752 C C . ARG A 1 95 ? -6.249 4.264 0.243 1.00 90.56 95 ARG A C 1
ATOM 754 O O . ARG A 1 95 ? -5.853 5.385 -0.086 1.00 90.56 95 ARG A O 1
ATOM 761 N N . PHE A 1 96 ? -6.968 3.474 -0.560 1.00 89.56 96 PHE A N 1
ATOM 762 C CA . PHE A 1 96 ? -7.374 3.858 -1.911 1.00 89.56 96 PHE A CA 1
ATOM 763 C C . PHE A 1 96 ? -8.525 4.867 -1.887 1.00 89.56 96 PHE A C 1
ATOM 765 O O . PHE A 1 96 ? -8.380 5.988 -2.372 1.00 89.56 96 PHE A O 1
ATOM 772 N N . THR A 1 97 ? -9.656 4.510 -1.274 1.00 92.94 97 THR A N 1
ATOM 773 C CA . THR A 1 97 ? -10.834 5.396 -1.222 1.00 92.94 97 THR A CA 1
ATOM 774 C C . THR A 1 97 ? -10.737 6.488 -0.169 1.00 92.94 97 THR A C 1
ATOM 776 O O . THR A 1 97 ? -11.524 7.432 -0.208 1.00 92.94 97 THR A O 1
ATOM 779 N N . ARG A 1 98 ? -9.801 6.362 0.780 1.00 91.75 98 ARG A N 1
ATOM 780 C CA . ARG A 1 98 ? -9.744 7.160 2.013 1.00 91.75 98 ARG A CA 1
ATOM 781 C C . ARG A 1 98 ? -10.999 7.025 2.874 1.00 91.75 98 ARG A C 1
ATOM 783 O O . ARG A 1 98 ? -11.249 7.899 3.698 1.00 91.75 98 ARG A O 1
ATOM 790 N N . TRP A 1 99 ? -11.773 5.956 2.688 1.00 95.12 99 TRP A N 1
ATOM 791 C CA . TRP A 1 99 ? -12.975 5.690 3.465 1.00 95.12 99 TRP A CA 1
ATOM 792 C C . TRP A 1 99 ? -12.612 5.313 4.906 1.00 95.12 99 TRP A C 1
ATOM 794 O O . TRP A 1 99 ? -11.897 4.324 5.087 1.00 95.12 99 TRP A O 1
ATOM 804 N N . PRO A 1 100 ? -13.076 6.075 5.915 1.00 96.75 100 PRO A N 1
ATOM 805 C CA . PRO A 1 100 ? -12.846 5.758 7.312 1.00 96.75 100 PRO A CA 1
ATOM 806 C C . PRO A 1 100 ? -14.028 4.998 7.919 1.00 96.75 100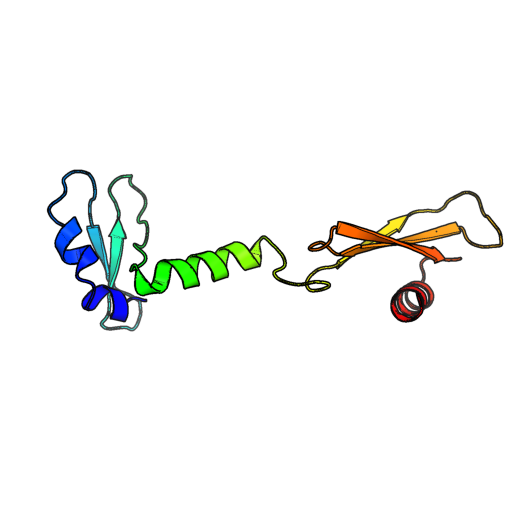 PRO A C 1
ATOM 808 O O . PRO A 1 100 ? -15.191 5.349 7.724 1.00 96.75 100 PRO A O 1
ATOM 811 N N . GLU A 1 101 ? -13.710 4.017 8.746 1.00 97.19 101 GLU A N 1
ATOM 812 C CA . GLU A 1 101 ? -14.653 3.250 9.544 1.00 97.19 101 GLU A CA 1
ATOM 813 C C . GLU A 1 101 ? -14.158 3.186 10.990 1.00 97.19 101 GLU A C 1
ATOM 815 O O . GLU A 1 101 ? -12.959 3.061 11.240 1.00 97.19 101 GLU A O 1
ATOM 820 N N . ALA A 1 102 ? -15.068 3.339 11.950 1.00 97.00 102 ALA A N 1
ATOM 821 C CA . ALA A 1 102 ? -14.752 3.330 13.373 1.00 97.00 102 ALA A CA 1
ATOM 822 C C . ALA A 1 102 ? -15.760 2.450 14.114 1.00 97.00 102 ALA A C 1
ATOM 824 O O . ALA A 1 102 ? -16.944 2.777 14.188 1.00 97.00 102 ALA A O 1
ATOM 825 N N . LEU A 1 103 ? -15.273 1.345 14.670 1.00 97.00 103 LEU A N 1
ATOM 826 C CA . LEU A 1 103 ? -16.085 0.294 15.269 1.00 97.00 103 LEU A CA 1
ATOM 827 C C . LEU A 1 103 ? -15.837 0.239 16.787 1.00 97.00 103 LEU A C 1
ATOM 829 O O . LEU A 1 103 ? -14.683 0.153 17.215 1.00 97.00 103 LEU A O 1
ATOM 833 N N . PRO A 1 104 ? -16.880 0.314 17.629 1.00 96.88 104 PRO A N 1
ATOM 834 C CA . PRO A 1 104 ? -16.715 0.352 19.078 1.00 96.88 104 PRO A CA 1
ATOM 835 C C . PRO A 1 104 ? -16.337 -1.013 19.670 1.00 96.88 104 PRO A C 1
ATOM 837 O O . PRO A 1 104 ? -16.918 -2.036 19.322 1.00 96.88 104 PRO A O 1
ATOM 840 N N . MET A 1 105 ? -15.397 -1.018 20.624 1.00 97.19 105 MET A N 1
ATOM 841 C CA . MET A 1 105 ? -14.928 -2.214 21.343 1.00 97.19 105 MET A CA 1
ATOM 842 C C . MET A 1 105 ? -14.858 -1.999 22.868 1.00 97.19 105 MET A C 1
ATOM 844 O O . MET A 1 105 ? -14.538 -0.912 23.365 1.00 97.19 105 MET A O 1
ATOM 848 N N . SER A 1 106 ? -15.179 -3.041 23.639 1.00 95.88 106 SER A N 1
ATOM 849 C CA . SER A 1 106 ? -15.116 -3.042 25.113 1.00 95.88 106 SER A CA 1
ATOM 850 C C . SER A 1 106 ? -13.687 -3.167 25.653 1.00 95.88 106 SER A C 1
ATOM 852 O O . SER A 1 106 ? -13.346 -2.610 26.704 1.00 95.88 106 SER A O 1
ATOM 854 N N . ASP A 1 107 ? -12.844 -3.881 24.912 1.00 96.12 107 ASP A N 1
ATOM 855 C CA . ASP A 1 107 ? -11.452 -4.193 25.220 1.00 96.12 107 ASP A CA 1
ATOM 856 C C . ASP A 1 107 ? -10.615 -4.296 23.933 1.00 96.12 107 ASP A C 1
ATOM 858 O O . ASP A 1 107 ? -11.135 -4.175 22.827 1.00 96.12 107 ASP A O 1
ATOM 862 N N . ILE A 1 108 ? -9.304 -4.485 24.096 1.00 97.00 108 ILE A N 1
ATOM 863 C CA . ILE A 1 108 ? -8.324 -4.585 23.002 1.00 97.00 108 ILE A CA 1
ATOM 864 C C . ILE A 1 108 ? -7.808 -6.015 22.819 1.00 97.00 108 ILE A C 1
ATOM 866 O O . ILE A 1 108 ? -6.721 -6.227 22.282 1.00 97.00 108 ILE A O 1
ATOM 870 N N . THR A 1 109 ? -8.534 -7.010 23.336 1.00 97.62 109 THR A N 1
ATOM 871 C CA . THR A 1 109 ? -8.111 -8.403 23.183 1.00 97.62 109 THR A CA 1
ATOM 872 C C . THR A 1 109 ? -8.171 -8.801 21.712 1.00 97.62 109 THR A C 1
ATOM 874 O O . THR A 1 109 ? -9.031 -8.339 20.961 1.00 97.62 109 THR A O 1
ATOM 877 N N . THR A 1 110 ? -7.271 -9.690 21.286 1.00 97.31 110 THR A N 1
ATOM 878 C CA . THR A 1 110 ? -7.212 -10.150 19.890 1.00 97.31 110 THR A CA 1
ATOM 879 C C . THR A 1 110 ? -8.558 -10.688 19.409 1.00 97.31 110 THR A C 1
ATOM 881 O O . THR A 1 110 ? -8.962 -10.399 18.289 1.00 97.31 110 THR A O 1
ATOM 884 N N . THR A 1 111 ? -9.277 -11.418 20.264 1.00 97.62 111 THR A N 1
ATOM 885 C CA . THR A 1 111 ? -10.601 -11.964 19.950 1.00 97.62 111 THR A CA 1
ATOM 886 C C . THR A 1 111 ? -11.601 -10.859 19.626 1.00 97.62 111 THR A C 1
ATOM 888 O O . THR A 1 111 ? -12.242 -10.924 18.581 1.00 97.62 111 THR A O 1
ATOM 891 N N . THR A 1 112 ? -11.705 -9.829 20.470 1.00 97.00 112 THR A N 1
ATOM 892 C CA . THR A 1 112 ? -12.609 -8.693 20.244 1.00 97.00 112 THR A CA 1
ATOM 893 C C . THR A 1 112 ? -12.232 -7.927 18.980 1.00 97.00 112 THR A C 1
ATOM 895 O O . THR A 1 112 ? -13.110 -7.633 18.174 1.00 97.00 112 THR A O 1
ATOM 898 N N . VAL A 1 113 ? -10.939 -7.666 18.757 1.00 97.12 113 VAL A N 1
ATOM 899 C CA . VAL A 1 113 ? -10.452 -6.957 17.561 1.00 97.12 113 VAL A CA 1
ATOM 900 C C . VAL A 1 113 ? -10.791 -7.725 16.284 1.00 97.12 113 VAL A C 1
ATOM 902 O O . VAL A 1 113 ? -11.349 -7.148 15.356 1.00 97.12 113 VAL A O 1
ATOM 905 N N . VAL A 1 114 ? -10.504 -9.029 16.243 1.00 96.94 114 VAL A N 1
ATOM 906 C CA . VAL A 1 114 ? -10.788 -9.873 15.072 1.00 96.94 114 VAL A CA 1
ATOM 907 C C . VAL A 1 114 ? -12.289 -9.967 14.816 1.00 96.94 114 VAL A C 1
ATOM 909 O O . VAL A 1 114 ? -12.718 -9.787 13.680 1.00 96.94 114 VAL A O 1
ATOM 912 N N . TRP A 1 115 ? -13.100 -10.206 15.850 1.00 96.88 115 TRP A N 1
ATOM 913 C CA . TRP A 1 115 ? -14.555 -10.262 15.689 1.00 96.88 115 TRP A CA 1
ATOM 914 C C . TRP A 1 115 ? -15.134 -8.938 15.202 1.00 96.88 115 TRP A C 1
ATOM 916 O O . TRP A 1 115 ? -15.984 -8.946 14.315 1.00 96.88 115 TRP A O 1
ATOM 926 N N . THR A 1 116 ? -14.650 -7.821 15.742 1.00 96.12 116 THR A N 1
ATOM 927 C CA . THR A 1 116 ? -15.078 -6.479 15.336 1.00 96.12 116 THR A CA 1
ATOM 928 C C . THR A 1 116 ? -14.709 -6.211 13.880 1.00 96.12 116 THR A C 1
ATOM 930 O O . THR A 1 116 ? -15.555 -5.760 13.124 1.00 96.12 116 THR A O 1
ATOM 933 N N . LEU A 1 117 ? -13.490 -6.563 13.459 1.00 95.12 117 LEU A N 1
ATOM 934 C CA . LEU A 1 117 ? -13.036 -6.381 12.078 1.00 95.12 117 LEU A CA 1
ATOM 935 C C . LEU A 1 117 ? -13.834 -7.215 11.061 1.00 95.12 117 LEU A C 1
ATOM 937 O O . LEU A 1 117 ? -14.021 -6.781 9.933 1.00 95.12 117 LEU A O 1
ATOM 941 N N . VAL A 1 118 ? -14.270 -8.422 11.436 1.00 94.69 118 VAL A N 1
ATOM 942 C CA . VAL A 1 118 ? -14.990 -9.339 10.530 1.00 94.69 118 VAL A CA 1
ATOM 943 C C . VAL A 1 118 ? -16.504 -9.087 10.514 1.00 94.69 118 VAL A C 1
ATOM 945 O O . VAL A 1 118 ? -17.162 -9.452 9.542 1.00 94.69 118 VAL A O 1
ATOM 948 N N . SER A 1 119 ? -17.061 -8.510 11.583 1.00 92.94 119 SER A N 1
ATOM 949 C CA . SER A 1 119 ? -18.518 -8.376 11.771 1.00 92.94 119 SER A CA 1
ATOM 950 C C . SER A 1 119 ? -19.046 -6.943 11.683 1.00 92.94 119 SER A C 1
ATOM 952 O O . SER A 1 119 ? -20.263 -6.773 11.770 1.00 92.94 119 SER A O 1
ATOM 954 N N . GLY A 1 120 ? -18.160 -5.943 11.608 1.00 79.38 120 GLY A N 1
ATOM 955 C CA . GLY A 1 120 ? -18.519 -4.549 11.321 1.00 79.38 120 GLY A CA 1
ATOM 956 C C . GLY A 1 120 ? -19.023 -4.400 9.896 1.00 79.38 120 GLY A C 1
ATOM 957 O O . GLY A 1 120 ? -20.065 -3.729 9.734 1.00 79.38 120 GLY A O 1
#

Foldseek 3Di:
DQVCVVPAVVVVVCCVDPQWDWDWDDDPPDPTTFIFTCNPPDTHGDAGPVCPVVVCCVVVCVVAPPDWPSDKDWDKDAQDDDDPLFRIWIWIAGRHVRDIDTFTFNDDDPVRNVCRVVPD

Radius of gyration: 25.39 Å; chains: 1; bounding box: 50×30×61 Å

Organism: Amphimedon queenslandica (NCBI:txid400682)

InterPro domains:
  IPR012337 Ribonuclease H-like superfamily [SSF53098] (64-117)
  IPR036397 Ribonuclease H superfamily [G3DSA:3.30.420.10] (58-119)

Sequence (120 aa):
MAVAQDNCNFLLEELPHHSLFLHPFPLPHSTHSIFCDVSHGTPRPVVPPTFRRAVFDALHGLSHPDSRFDHVNADIVGPLPPFQGYRYLLTCIDRFTRWPEALPMSDITTTTVVWTLVSG

pLDDT: mean 88.12, std 8.83, range [62.19, 97.88]